Protein AF-A0A5Z2YL02-F1 (afdb_monomer_lite)

Secondary structure (DSSP, 8-state):
--PPPEEEEEE--TTSHHHHHHHHHHHHHHHHHT--EEEEE-S-GGGGGGGHHHHSBTEEEE-TT-HHHHHHHTT--S-EEE-

Foldseek 3Di:
DPDDAFEAEEAFAPVDPVSVVVVVVVVVCCVVVVHRYDYHYDNPLVVPLPCVQVVRTQEYEYAPVDPVVCVSCVPHPHHYHYD

InterPro domains:
  IPR054031 Xylose operon regulatory protein, N-terminal domain [PF22177] (7-83)

Radius of gyration: 12.86 Å; chains: 1; bounding box: 30×28×37 Å

Organism: Salmonella enteritidis (NCBI:txid149539)

Structure (mmCIF, N/CA/C/O backbone):
data_AF-A0A5Z2YL02-F1
#
_entry.id   AF-A0A5Z2YL02-F1
#
loop_
_atom_site.group_PDB
_atom_site.id
_atom_site.type_symbol
_atom_site.label_atom_id
_atom_site.label_alt_id
_atom_site.label_comp_id
_atom_site.label_asym_id
_atom_site.label_entity_id
_atom_site.label_seq_id
_atom_site.pdbx_PDB_ins_code
_atom_site.Cartn_x
_atom_site.Cartn_y
_atom_site.Cartn_z
_atom_site.occupancy
_atom_site.B_iso_or_equiv
_atom_site.auth_seq_id
_atom_site.auth_comp_id
_atom_site.auth_asym_id
_atom_site.auth_atom_id
_atom_site.pdbx_PDB_model_num
ATOM 1 N N . MET A 1 1 ? -12.426 -1.123 24.495 1.00 44.31 1 MET A N 1
ATOM 2 C CA . MET A 1 1 ? -11.305 -1.993 24.096 1.00 44.31 1 MET A CA 1
ATOM 3 C C . MET A 1 1 ? -10.875 -1.425 22.765 1.00 44.31 1 MET A C 1
ATOM 5 O O . MET A 1 1 ? -11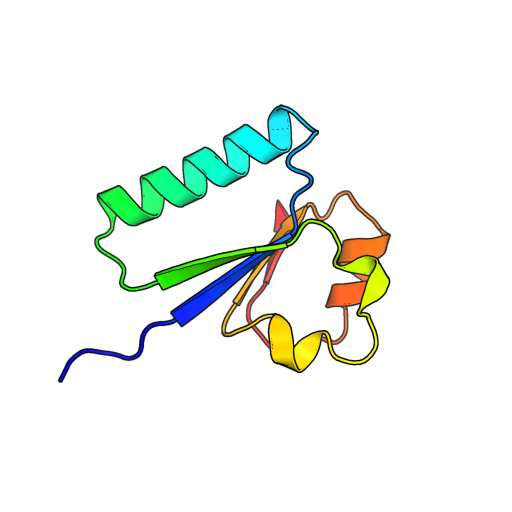.657 -1.538 21.841 1.00 44.31 1 MET A O 1
ATOM 9 N N . PHE A 1 2 ? -9.815 -0.611 22.736 1.00 51.16 2 PHE A N 1
ATOM 10 C CA . PHE A 1 2 ? -9.424 0.074 21.500 1.00 51.16 2 PHE A CA 1
ATOM 11 C C . PHE A 1 2 ? -8.900 -0.981 20.534 1.00 51.16 2 PHE A C 1
ATOM 13 O O . PHE A 1 2 ? -7.971 -1.722 20.869 1.00 51.16 2 PHE A O 1
ATOM 20 N N . ASP A 1 3 ? -9.652 -1.125 19.448 1.00 56.00 3 ASP A N 1
ATOM 21 C CA . ASP A 1 3 ? -9.527 -2.159 18.438 1.00 56.00 3 ASP A CA 1
ATOM 22 C C . ASP A 1 3 ? -8.174 -2.019 17.736 1.00 56.00 3 ASP A C 1
ATOM 24 O O . ASP A 1 3 ? -7.592 -0.941 17.649 1.00 56.00 3 ASP A O 1
ATOM 28 N N . LYS A 1 4 ? -7.605 -3.152 17.351 1.00 69.12 4 LYS A N 1
ATOM 29 C CA . LYS A 1 4 ? -6.210 -3.292 16.925 1.00 69.12 4 LYS A CA 1
ATOM 30 C C . LYS A 1 4 ? -5.866 -2.281 15.811 1.00 69.12 4 LYS A C 1
ATOM 32 O O . LYS A 1 4 ? -6.497 -2.313 14.760 1.00 69.12 4 LYS A O 1
ATOM 37 N N . ARG A 1 5 ? -4.853 -1.422 16.007 1.00 84.44 5 ARG A N 1
ATOM 38 C CA . ARG A 1 5 ? -4.348 -0.566 14.916 1.00 84.44 5 ARG A CA 1
ATOM 39 C C . ARG A 1 5 ? -3.815 -1.441 13.795 1.00 84.44 5 ARG A C 1
ATOM 41 O O . ARG A 1 5 ? -3.013 -2.339 14.060 1.00 84.44 5 ARG A O 1
ATOM 48 N N . HIS A 1 6 ? -4.256 -1.168 12.576 1.00 89.75 6 HIS A N 1
ATOM 49 C CA . HIS A 1 6 ? -3.796 -1.888 11.397 1.00 89.75 6 HIS A CA 1
ATOM 50 C C . HIS A 1 6 ? -2.636 -1.144 10.757 1.00 89.75 6 HIS A C 1
ATOM 52 O O . HIS A 1 6 ? -2.730 0.049 10.470 1.00 89.75 6 HIS A O 1
ATOM 58 N N . ARG A 1 7 ? -1.541 -1.858 10.524 1.00 91.56 7 ARG A N 1
ATOM 59 C CA . ARG A 1 7 ? -0.379 -1.321 9.831 1.00 91.56 7 ARG A CA 1
ATOM 60 C C . ARG A 1 7 ? -0.554 -1.506 8.330 1.00 91.56 7 ARG A C 1
ATOM 62 O O . ARG A 1 7 ? -0.524 -2.640 7.867 1.00 91.56 7 ARG A O 1
ATOM 69 N N . ILE A 1 8 ? -0.703 -0.421 7.579 1.00 92.50 8 ILE A N 1
ATOM 70 C CA . ILE A 1 8 ? -0.885 -0.483 6.123 1.00 92.50 8 ILE A CA 1
ATOM 71 C C . ILE A 1 8 ? 0.342 0.097 5.427 1.00 92.50 8 ILE A C 1
ATOM 73 O O . ILE A 1 8 ? 0.785 1.200 5.753 1.00 92.50 8 ILE A O 1
ATOM 77 N N . THR A 1 9 ? 0.881 -0.645 4.465 1.00 92.62 9 THR A N 1
ATOM 78 C CA . THR A 1 9 ? 2.061 -0.237 3.697 1.00 92.62 9 THR A CA 1
ATOM 79 C C . THR A 1 9 ? 1.659 0.238 2.305 1.00 92.62 9 THR A C 1
ATOM 81 O O . THR A 1 9 ? 0.914 -0.437 1.598 1.00 92.62 9 THR A O 1
ATOM 84 N N . LEU A 1 10 ? 2.165 1.402 1.914 1.00 92.56 10 LEU A N 1
ATOM 85 C CA . LEU A 1 10 ? 1.996 2.015 0.605 1.00 92.56 10 LEU A CA 1
ATOM 86 C C . LEU A 1 10 ? 3.286 1.831 -0.201 1.00 92.56 10 LEU A C 1
ATOM 88 O O . LEU A 1 10 ? 4.334 2.358 0.181 1.00 92.56 10 LEU A O 1
ATOM 92 N N . LEU A 1 11 ? 3.203 1.086 -1.304 1.00 91.12 11 LEU A N 1
ATOM 93 C CA . LEU A 1 11 ? 4.304 0.873 -2.246 1.00 91.12 11 LEU A CA 1
ATOM 94 C C . LEU A 1 11 ? 4.089 1.755 -3.472 1.00 91.12 11 LEU A C 1
ATOM 96 O O . LEU A 1 11 ? 3.523 1.329 -4.476 1.00 91.12 11 LEU A O 1
AT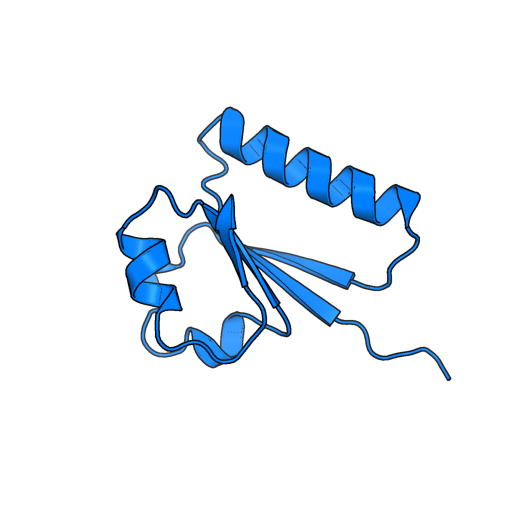OM 100 N N . PHE A 1 12 ? 4.511 3.008 -3.343 1.00 89.81 12 PHE A N 1
ATOM 101 C CA . PHE A 1 12 ? 4.383 4.036 -4.368 1.00 89.81 12 PHE A CA 1
ATOM 102 C C . PHE A 1 12 ? 5.675 4.838 -4.455 1.00 89.81 12 PHE A C 1
ATOM 104 O O . PHE A 1 12 ? 6.349 5.081 -3.454 1.00 89.81 12 PHE A O 1
ATOM 111 N N . ASN A 1 13 ? 6.012 5.296 -5.654 1.00 86.94 13 ASN A N 1
ATOM 112 C CA . ASN A 1 13 ? 7.185 6.119 -5.869 1.00 86.94 13 ASN A CA 1
ATOM 113 C C . ASN A 1 13 ? 6.828 7.593 -5.664 1.00 86.94 13 ASN A C 1
ATOM 115 O O . ASN A 1 13 ? 6.310 8.252 -6.566 1.00 86.94 13 ASN A O 1
ATOM 119 N N . ALA A 1 14 ? 7.188 8.157 -4.509 1.00 83.50 14 ALA A N 1
ATOM 120 C CA . ALA A 1 14 ? 6.886 9.551 -4.186 1.00 83.50 14 ALA A CA 1
ATOM 121 C C . ALA A 1 14 ? 7.548 10.575 -5.134 1.00 83.50 14 ALA A C 1
ATOM 123 O O . ALA A 1 14 ? 7.184 11.754 -5.120 1.00 83.50 14 ALA A O 1
ATOM 124 N N . ASN A 1 15 ? 8.465 10.164 -6.019 1.00 86.00 15 ASN A N 1
ATOM 125 C CA . ASN A 1 15 ? 8.996 11.031 -7.073 1.00 86.00 15 ASN A CA 1
ATOM 126 C C . ASN A 1 15 ? 8.016 11.211 -8.246 1.00 86.00 15 ASN A C 1
ATOM 128 O O . ASN A 1 15 ? 8.037 12.259 -8.902 1.00 86.00 15 ASN A O 1
ATOM 132 N N . LYS A 1 16 ? 7.109 10.257 -8.490 1.00 88.31 16 LYS A N 1
ATOM 133 C CA . LYS A 1 16 ? 6.072 10.363 -9.524 1.00 88.31 16 LYS A CA 1
ATOM 134 C C . LYS A 1 16 ? 4.905 11.219 -9.012 1.00 88.31 16 LYS A C 1
ATOM 136 O O . LYS A 1 16 ? 4.415 11.050 -7.901 1.00 88.31 16 LYS A O 1
ATOM 141 N N . ALA A 1 17 ? 4.453 12.178 -9.822 1.00 91.75 17 ALA A N 1
ATOM 142 C CA . ALA A 1 17 ? 3.361 13.075 -9.425 1.00 91.75 17 ALA A CA 1
ATOM 143 C C . ALA A 1 17 ? 2.023 12.346 -9.243 1.00 91.75 17 ALA A C 1
ATOM 145 O O . ALA A 1 17 ? 1.254 12.723 -8.366 1.00 91.75 17 ALA A O 1
ATOM 146 N N . TYR A 1 18 ? 1.776 11.318 -10.055 1.00 91.25 18 TYR A N 1
ATOM 147 C CA . TYR A 1 18 ? 0.578 10.487 -9.976 1.00 91.25 18 TYR A CA 1
ATOM 148 C C . TYR A 1 18 ? 0.518 9.714 -8.653 1.00 91.25 18 TYR A C 1
ATOM 150 O O . TYR A 1 18 ? -0.427 9.870 -7.889 1.00 91.25 18 TYR A O 1
ATOM 158 N N . ASP A 1 19 ? 1.584 8.994 -8.321 1.00 90.94 19 ASP A N 1
ATOM 159 C CA . ASP A 1 19 ? 1.745 8.248 -7.073 1.00 90.94 19 ASP A CA 1
ATOM 160 C C . ASP A 1 19 ? 1.512 9.116 -5.831 1.00 90.94 19 ASP A C 1
ATOM 162 O O . ASP A 1 19 ? 0.827 8.705 -4.897 1.00 90.94 19 ASP A O 1
ATOM 166 N N . ARG A 1 20 ? 2.012 10.361 -5.832 1.00 91.44 20 ARG A N 1
ATOM 167 C CA . ARG A 1 20 ? 1.741 11.303 -4.734 1.00 91.44 20 ARG A CA 1
ATOM 168 C C . ARG A 1 20 ? 0.252 11.613 -4.574 1.00 91.44 20 ARG A C 1
ATOM 170 O O . ARG A 1 20 ? -0.209 11.698 -3.443 1.00 91.44 20 ARG A O 1
ATOM 177 N N . GLN A 1 21 ? -0.500 11.740 -5.668 1.00 93.75 21 GLN A N 1
ATOM 178 C CA . GLN A 1 21 ? -1.952 11.962 -5.607 1.00 93.75 21 GLN A CA 1
ATOM 179 C C . GLN A 1 21 ? -2.693 10.737 -5.064 1.00 93.75 21 GLN A C 1
ATOM 181 O O . GLN A 1 21 ? -3.664 10.882 -4.325 1.00 93.75 21 GLN A O 1
ATOM 186 N N . VAL A 1 22 ? -2.225 9.528 -5.385 1.00 92.81 22 VAL A N 1
ATOM 187 C CA . VAL A 1 22 ? -2.783 8.292 -4.817 1.00 92.81 22 VAL A CA 1
ATOM 188 C C . VAL A 1 22 ? -2.565 8.260 -3.302 1.00 92.81 22 VAL A C 1
ATOM 190 O O . VAL A 1 22 ? -3.508 8.022 -2.547 1.00 92.81 22 VAL A O 1
ATOM 193 N N . VAL A 1 23 ? -1.350 8.578 -2.843 1.00 91.88 23 VAL A N 1
ATOM 194 C CA . VAL A 1 23 ? -1.026 8.684 -1.410 1.00 91.88 23 VAL A CA 1
ATOM 195 C C . VAL A 1 23 ? -1.877 9.756 -0.716 1.00 91.88 23 VAL A C 1
ATOM 197 O O . VAL A 1 23 ? -2.387 9.514 0.379 1.00 91.88 23 VAL A O 1
ATOM 200 N N . GLU A 1 24 ? -2.079 10.917 -1.346 1.00 93.62 24 GLU A N 1
ATOM 201 C CA . GLU A 1 24 ? -2.975 11.968 -0.840 1.00 93.62 24 GLU A CA 1
ATOM 202 C C . GLU A 1 24 ? -4.409 11.449 -0.667 1.00 93.62 24 GLU A C 1
ATOM 204 O O . GLU A 1 24 ? -4.986 11.620 0.407 1.00 93.62 24 GLU A O 1
ATOM 209 N N . GLY A 1 25 ? -4.951 10.735 -1.658 1.00 93.94 25 GLY A N 1
ATOM 210 C CA . GLY A 1 25 ? -6.291 10.145 -1.586 1.00 93.94 25 GLY A CA 1
ATOM 211 C C . GLY A 1 25 ? -6.448 9.116 -0.459 1.00 93.94 25 GLY A C 1
ATOM 212 O O . GLY A 1 25 ? -7.472 9.094 0.228 1.00 93.94 25 GLY A O 1
ATOM 213 N N . VAL A 1 26 ? -5.419 8.303 -0.196 1.00 92.81 26 VAL A N 1
ATOM 214 C CA . VAL A 1 26 ? -5.402 7.409 0.978 1.00 92.81 26 VAL A CA 1
ATOM 215 C C . VAL A 1 26 ? -5.432 8.225 2.278 1.00 92.81 26 VAL A C 1
ATOM 217 O O . VAL A 1 26 ? -6.170 7.891 3.208 1.00 92.81 26 VAL A O 1
ATOM 220 N N . GLY A 1 27 ? -4.682 9.329 2.339 1.00 90.81 27 GLY A N 1
ATOM 221 C CA . GLY A 1 27 ? -4.705 10.266 3.464 1.00 90.81 27 GLY A CA 1
ATOM 222 C C . GLY A 1 27 ? -6.078 10.911 3.690 1.00 90.81 27 GLY A C 1
ATOM 223 O O . GLY A 1 27 ? -6.533 11.007 4.832 1.00 90.81 27 GLY A O 1
ATOM 224 N N . GLU A 1 28 ? -6.767 11.311 2.621 1.00 93.31 28 GLU A N 1
ATOM 225 C CA . GLU A 1 28 ? -8.136 11.840 2.680 1.00 93.31 28 GLU A CA 1
ATOM 226 C C . GLU A 1 28 ? -9.122 10.800 3.225 1.00 93.31 28 GLU A C 1
ATOM 228 O O . GLU A 1 28 ? -9.937 11.113 4.099 1.00 93.31 28 GLU A O 1
ATOM 233 N N . TYR A 1 29 ? -9.013 9.544 2.778 1.00 92.25 29 TYR A N 1
ATOM 234 C CA . TYR A 1 29 ? -9.839 8.450 3.287 1.00 92.25 29 TYR A CA 1
ATOM 235 C C . TYR A 1 29 ? -9.659 8.245 4.797 1.00 92.25 29 TYR A C 1
ATOM 237 O O . TYR A 1 29 ? -10.640 8.050 5.519 1.00 92.25 29 TYR A O 1
ATOM 245 N N . LEU A 1 30 ? -8.430 8.325 5.310 1.00 89.31 30 LEU A N 1
ATOM 246 C CA . LEU A 1 30 ? -8.161 8.183 6.745 1.00 89.31 30 LEU A CA 1
ATOM 247 C C . LEU A 1 30 ? -8.767 9.318 7.563 1.00 89.31 30 LEU A C 1
ATOM 249 O O . LEU A 1 30 ? -9.375 9.069 8.605 1.00 89.31 30 LEU A O 1
ATOM 253 N N . GLN A 1 31 ? -8.662 10.552 7.068 1.00 86.19 31 GLN A N 1
ATOM 254 C CA . GLN A 1 31 ? -9.279 11.707 7.718 1.00 86.19 31 GLN A CA 1
ATOM 255 C C . GLN A 1 31 ? -10.808 11.591 7.757 1.00 86.19 31 GLN A C 1
ATOM 257 O O . GLN A 1 31 ? -11.421 11.924 8.771 1.00 86.19 31 GLN A O 1
ATOM 262 N N . ALA A 1 32 ? -11.425 11.098 6.679 1.00 89.81 32 ALA A N 1
ATOM 263 C CA . ALA A 1 32 ? -12.876 10.967 6.575 1.00 89.81 32 ALA A CA 1
ATOM 264 C C . ALA A 1 32 ? -13.444 9.771 7.358 1.00 89.81 32 ALA A C 1
ATOM 266 O O . ALA A 1 32 ? -14.517 9.875 7.951 1.00 89.81 32 ALA A O 1
ATOM 267 N N . SER A 1 33 ? -12.746 8.633 7.355 1.00 86.75 33 SER A N 1
ATOM 268 C CA . SER A 1 33 ? -13.237 7.378 7.942 1.00 86.75 33 SER A CA 1
ATOM 269 C C . SER A 1 33 ? -13.011 7.261 9.451 1.00 86.75 33 SER A C 1
ATOM 271 O O . SER A 1 33 ? -13.609 6.386 10.073 1.00 86.75 33 SER A O 1
ATOM 273 N N . GLN A 1 34 ? -12.160 8.113 10.041 1.00 79.38 34 GLN A N 1
ATOM 274 C CA . GLN A 1 34 ? -11.686 7.984 11.429 1.00 79.38 34 GLN A CA 1
ATOM 275 C C . GLN A 1 34 ? -11.104 6.589 11.740 1.00 79.38 34 GLN A C 1
ATOM 277 O O . GLN A 1 34 ? -11.156 6.128 12.880 1.00 79.38 34 GLN A O 1
ATOM 282 N N . SER A 1 35 ? -10.556 5.914 10.724 1.00 80.06 35 SER A N 1
ATOM 283 C CA . SER A 1 35 ? -9.956 4.586 10.870 1.00 80.06 35 SER A CA 1
ATOM 284 C C . SER A 1 35 ? -8.626 4.668 11.619 1.00 80.06 35 SER A C 1
ATOM 286 O O . SER A 1 35 ? -7.792 5.528 11.338 1.00 80.06 35 SER A O 1
ATOM 288 N N . GLU A 1 36 ? -8.392 3.741 12.546 1.00 84.31 36 GLU A N 1
ATOM 289 C CA . GLU A 1 36 ? -7.142 3.649 13.310 1.00 84.31 36 GLU A CA 1
ATOM 290 C C . GLU A 1 36 ? -6.081 2.849 12.531 1.00 84.31 36 GLU A C 1
ATOM 292 O O . GLU A 1 36 ? -5.753 1.714 12.885 1.00 84.31 36 GLU A O 1
ATOM 297 N N . TRP A 1 37 ? -5.576 3.410 11.426 1.00 90.81 37 TRP A N 1
ATOM 298 C CA . TRP A 1 37 ? -4.493 2.802 10.639 1.00 90.81 37 TRP A CA 1
ATOM 299 C C . TRP A 1 37 ? -3.178 3.558 10.826 1.00 90.81 37 TRP A C 1
ATOM 301 O O . TRP A 1 37 ? -3.135 4.785 10.737 1.00 90.81 37 TRP A O 1
ATOM 311 N N . ASP A 1 38 ? -2.095 2.812 11.030 1.00 89.81 38 ASP A N 1
ATOM 312 C CA . ASP A 1 38 ? -0.735 3.338 10.973 1.00 89.81 38 ASP A CA 1
ATOM 313 C C . ASP A 1 38 ? -0.217 3.139 9.536 1.00 89.81 38 ASP A C 1
ATOM 315 O O . ASP A 1 38 ? -0.006 2.005 9.096 1.00 89.81 38 ASP A O 1
ATOM 319 N N . ILE A 1 39 ? -0.054 4.237 8.788 1.00 89.38 39 ILE A N 1
ATOM 320 C CA . ILE A 1 39 ? 0.375 4.211 7.381 1.00 89.38 39 ILE A CA 1
ATOM 321 C C . ILE A 1 39 ? 1.887 4.341 7.262 1.00 89.38 39 ILE A C 1
ATOM 323 O O . ILE A 1 39 ? 2.492 5.243 7.842 1.00 89.38 39 ILE A O 1
ATOM 327 N N . PHE A 1 40 ? 2.474 3.478 6.440 1.00 88.69 40 PHE A N 1
ATOM 328 C CA . PHE A 1 40 ? 3.889 3.484 6.097 1.00 88.69 40 PHE A CA 1
ATOM 329 C C . PHE A 1 40 ? 4.034 3.662 4.591 1.00 88.69 40 PHE A C 1
ATOM 331 O O . PHE A 1 40 ? 3.363 2.977 3.829 1.00 88.69 40 PHE A O 1
ATOM 338 N N . ILE A 1 41 ? 4.900 4.576 4.164 1.00 86.38 41 ILE A N 1
ATOM 339 C CA . ILE A 1 41 ? 5.252 4.765 2.754 1.00 86.38 41 ILE A CA 1
ATOM 340 C C . ILE A 1 41 ? 6.679 4.277 2.608 1.00 86.38 41 ILE A C 1
ATOM 342 O O . ILE A 1 41 ? 7.565 4.831 3.257 1.00 86.38 41 ILE A O 1
ATOM 346 N N . GLU A 1 42 ? 6.887 3.258 1.780 1.00 76.38 42 GLU A N 1
ATOM 347 C CA . GLU A 1 42 ? 8.221 2.705 1.590 1.00 76.38 42 GLU A CA 1
ATOM 348 C C . GLU A 1 42 ? 8.721 2.952 0.175 1.00 76.38 42 GLU A C 1
ATOM 350 O O . GLU A 1 42 ? 8.155 2.469 -0.804 1.00 76.38 42 GLU A O 1
ATOM 355 N N . GLU A 1 43 ? 9.816 3.701 0.082 1.00 67.75 43 GLU A N 1
ATOM 356 C CA . GLU A 1 43 ? 10.400 4.111 -1.195 1.00 67.75 43 GLU A CA 1
ATOM 357 C C . GLU A 1 43 ? 11.496 3.150 -1.688 1.00 67.75 43 GLU A C 1
ATOM 359 O O . GLU A 1 43 ? 11.829 3.166 -2.870 1.00 67.75 43 GLU A O 1
ATOM 364 N N . ASP A 1 44 ? 12.046 2.297 -0.812 1.00 72.06 44 ASP A N 1
ATOM 365 C CA . ASP A 1 44 ? 13.196 1.428 -1.120 1.00 72.06 44 ASP A CA 1
ATOM 366 C C . ASP A 1 44 ? 12.926 -0.053 -0.799 1.00 72.06 44 ASP A C 1
ATOM 368 O O . ASP A 1 44 ? 13.684 -0.758 -0.127 1.00 72.06 44 ASP A O 1
ATOM 372 N N . PHE A 1 45 ? 11.787 -0.542 -1.289 1.00 68.50 45 PHE A N 1
ATOM 373 C CA . PHE A 1 45 ? 11.329 -1.918 -1.080 1.00 68.50 45 PHE A CA 1
ATOM 374 C C . PHE A 1 45 ? 12.209 -2.970 -1.778 1.00 68.50 45 PHE A C 1
ATOM 376 O O . PHE A 1 45 ? 12.283 -4.120 -1.343 1.00 68.50 45 PHE A O 1
ATOM 383 N N . ARG A 1 46 ? 12.937 -2.569 -2.827 1.00 68.00 46 ARG A N 1
ATOM 384 C CA . ARG A 1 46 ? 13.825 -3.442 -3.614 1.00 68.00 46 ARG A CA 1
ATOM 385 C C . ARG A 1 46 ? 15.101 -3.826 -2.860 1.00 68.00 46 ARG A C 1
ATOM 387 O O . ARG A 1 46 ? 15.644 -4.902 -3.088 1.00 68.00 46 ARG A O 1
ATOM 394 N N . ALA A 1 47 ? 15.569 -2.989 -1.932 1.00 65.12 47 ALA A N 1
ATOM 395 C CA . ALA A 1 47 ? 16.780 -3.259 -1.158 1.00 65.12 47 ALA A CA 1
ATOM 396 C C . ALA A 1 47 ? 16.582 -4.299 -0.035 1.00 65.12 47 ALA A C 1
ATOM 398 O O . ALA A 1 47 ? 17.562 -4.746 0.564 1.00 65.12 47 ALA A O 1
ATOM 399 N N . ARG A 1 48 ? 15.333 -4.677 0.289 1.00 63.66 48 ARG A N 1
ATOM 400 C CA . ARG A 1 48 ? 15.000 -5.490 1.477 1.00 63.66 48 ARG A CA 1
ATOM 401 C C . ARG A 1 48 ? 14.040 -6.654 1.203 1.00 63.66 48 ARG A C 1
ATOM 403 O O . ARG A 1 48 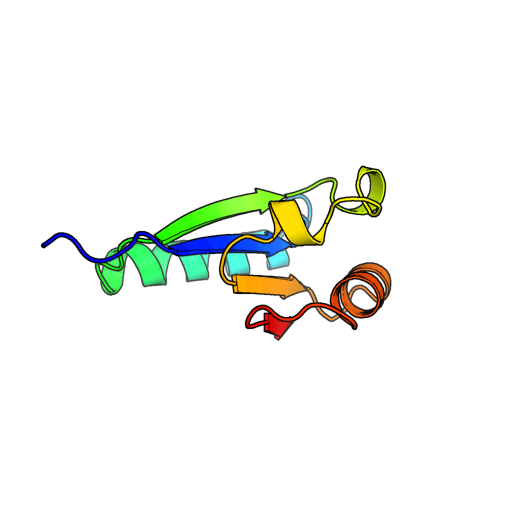? 13.251 -7.018 2.075 1.00 63.66 48 ARG A O 1
ATOM 410 N N . ILE A 1 49 ? 14.146 -7.261 0.021 1.00 64.81 49 ILE A N 1
ATOM 411 C CA . ILE A 1 49 ? 13.280 -8.366 -0.433 1.00 64.81 49 ILE A CA 1
ATOM 412 C C . ILE A 1 49 ? 13.244 -9.532 0.572 1.00 64.81 49 ILE A C 1
ATOM 414 O O . ILE A 1 49 ? 12.169 -10.059 0.850 1.00 64.81 49 ILE A O 1
ATOM 418 N N . ASP A 1 50 ? 14.381 -9.885 1.181 1.00 63.38 50 ASP A N 1
ATOM 419 C CA . ASP A 1 50 ? 14.502 -11.081 2.032 1.00 63.38 50 ASP A CA 1
ATOM 420 C C . AS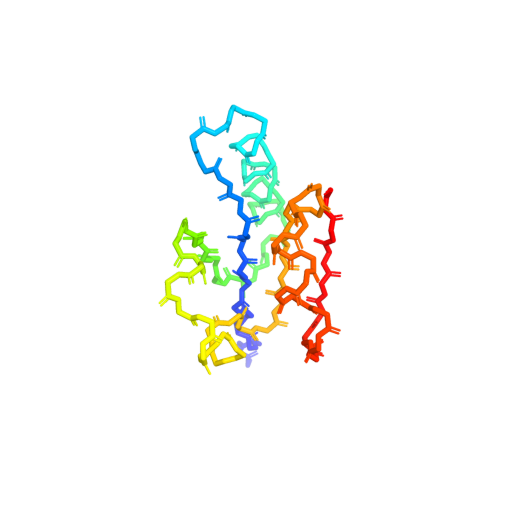P A 1 50 ? 13.580 -11.086 3.271 1.00 63.38 50 ASP A C 1
ATOM 422 O O . ASP A 1 50 ? 13.193 -12.156 3.738 1.00 63.38 50 ASP A O 1
ATOM 426 N N . ASN A 1 51 ? 13.162 -9.914 3.775 1.00 66.88 51 ASN A N 1
ATOM 427 C CA . ASN A 1 51 ? 12.296 -9.794 4.962 1.00 66.88 51 ASN A CA 1
ATOM 428 C C . ASN A 1 51 ? 10.983 -9.057 4.682 1.00 66.88 51 ASN A C 1
ATOM 430 O O . ASN A 1 51 ? 10.348 -8.538 5.604 1.00 66.88 51 ASN A O 1
ATOM 434 N N . ILE A 1 52 ? 10.554 -8.993 3.422 1.00 72.81 52 ILE A N 1
ATOM 435 C CA . ILE A 1 52 ? 9.421 -8.145 3.063 1.00 72.81 52 ILE A CA 1
ATOM 436 C C . ILE A 1 52 ? 8.147 -8.467 3.849 1.00 72.81 52 ILE A C 1
ATOM 438 O O . ILE A 1 52 ? 7.496 -7.563 4.367 1.00 72.81 52 ILE A O 1
ATOM 442 N N . LYS A 1 53 ? 7.850 -9.755 4.049 1.00 69.94 53 LYS A N 1
ATOM 443 C CA . LYS A 1 53 ? 6.647 -10.214 4.759 1.00 69.94 53 LYS A CA 1
ATOM 444 C C . LYS A 1 53 ? 6.540 -9.679 6.191 1.00 69.94 53 LYS A C 1
ATOM 446 O O . LYS A 1 53 ? 5.437 -9.448 6.668 1.00 69.94 53 LYS A O 1
ATOM 451 N N . GLU A 1 54 ? 7.664 -9.450 6.869 1.00 70.12 54 GLU A N 1
ATOM 452 C CA . GLU A 1 54 ? 7.680 -8.892 8.230 1.00 70.12 54 GLU A CA 1
ATOM 453 C C . GLU A 1 54 ? 7.429 -7.374 8.245 1.00 70.12 54 GLU A C 1
ATOM 455 O O . GLU A 1 54 ? 7.014 -6.803 9.258 1.00 70.12 54 GLU A O 1
ATOM 460 N N . TRP A 1 55 ? 7.688 -6.700 7.123 1.00 74.31 55 TRP A N 1
ATOM 461 C CA . TRP A 1 55 ? 7.553 -5.254 6.990 1.00 74.31 55 TRP A CA 1
ATOM 462 C C . TRP A 1 55 ? 6.203 -4.824 6.392 1.00 74.31 55 TRP A C 1
ATOM 464 O O . TRP A 1 55 ? 5.718 -3.775 6.805 1.00 74.31 55 TRP A O 1
ATOM 474 N N . LEU A 1 56 ? 5.556 -5.622 5.533 1.00 81.50 56 LEU A N 1
ATOM 475 C CA . LEU A 1 56 ? 4.304 -5.236 4.850 1.00 81.50 56 LEU A CA 1
ATOM 476 C C . LEU A 1 56 ? 3.141 -4.893 5.797 1.00 81.50 56 LEU A C 1
ATOM 478 O O . LEU A 1 56 ? 2.237 -4.153 5.412 1.00 81.50 56 LEU A O 1
ATOM 482 N N . GLY A 1 57 ? 3.183 -5.360 7.046 1.00 86.94 57 GLY A N 1
ATOM 483 C CA . GLY A 1 57 ? 2.159 -5.060 8.042 1.00 86.94 57 GLY A CA 1
ATOM 484 C C . GLY A 1 57 ? 0.927 -5.946 7.896 1.00 86.94 57 GLY A C 1
ATOM 485 O O . GLY A 1 57 ? 1.051 -7.139 7.647 1.00 86.94 57 GLY A O 1
ATOM 486 N N . ASP A 1 58 ? -0.252 -5.367 8.103 1.00 91.44 58 ASP A N 1
ATOM 487 C CA . ASP A 1 58 ? -1.549 -6.041 8.028 1.00 91.44 58 ASP A CA 1
ATOM 488 C C . ASP A 1 58 ? -2.221 -5.895 6.648 1.00 91.44 58 ASP A C 1
ATOM 490 O O . ASP A 1 58 ? -3.234 -6.546 6.404 1.00 91.44 58 ASP A O 1
ATOM 494 N N . GLY A 1 59 ? -1.692 -5.053 5.753 1.00 92.44 59 GLY A N 1
ATOM 495 C CA . GLY A 1 59 ? -2.232 -4.846 4.408 1.00 92.44 59 GLY A CA 1
ATOM 496 C C . GLY A 1 59 ? -1.370 -3.923 3.547 1.00 92.44 59 GLY A C 1
ATOM 497 O O . GLY A 1 59 ? -0.555 -3.156 4.062 1.00 92.44 59 GLY A O 1
ATOM 498 N N . VAL A 1 60 ? -1.553 -4.003 2.229 1.00 93.44 60 VAL A N 1
ATOM 499 C CA . VAL A 1 60 ? -0.713 -3.309 1.244 1.00 93.44 60 VAL A CA 1
ATOM 500 C C . VAL A 1 60 ? -1.572 -2.614 0.191 1.00 93.44 60 VAL A C 1
ATOM 502 O O . VAL A 1 60 ? -2.523 -3.201 -0.323 1.00 93.44 60 VAL A O 1
ATOM 505 N N . ILE A 1 61 ? -1.213 -1.381 -0.163 1.00 93.81 61 ILE A N 1
ATOM 506 C CA . ILE A 1 61 ? -1.703 -0.703 -1.369 1.00 93.81 61 ILE A CA 1
ATOM 507 C C . ILE A 1 61 ? -0.487 -0.388 -2.233 1.00 93.81 61 ILE A C 1
ATOM 509 O O . ILE A 1 61 ? 0.488 0.169 -1.727 1.00 93.81 61 ILE A O 1
ATOM 513 N N . ALA A 1 62 ? -0.511 -0.772 -3.504 1.00 92.94 62 ALA A N 1
ATOM 514 C CA . ALA A 1 62 ? 0.693 -0.760 -4.325 1.00 92.94 62 ALA A CA 1
ATOM 515 C C . ALA A 1 62 ? 0.429 -0.376 -5.784 1.00 92.94 62 ALA A C 1
ATOM 517 O O . ALA A 1 62 ? -0.630 -0.704 -6.319 1.00 92.94 62 ALA A O 1
ATOM 518 N N . ASP A 1 63 ? 1.415 0.273 -6.408 1.00 91.62 63 ASP A N 1
ATOM 519 C CA . ASP A 1 63 ? 1.494 0.499 -7.859 1.00 91.62 63 ASP A CA 1
ATOM 520 C C . ASP A 1 63 ? 1.695 -0.854 -8.568 1.00 91.62 63 ASP A C 1
ATOM 522 O O . ASP A 1 63 ? 2.790 -1.419 -8.530 1.00 91.62 63 ASP A O 1
ATOM 526 N N . TYR A 1 64 ? 0.630 -1.412 -9.156 1.00 91.62 64 TYR A N 1
ATOM 527 C CA . TYR A 1 64 ? 0.694 -2.719 -9.827 1.00 91.62 64 TYR A CA 1
ATOM 528 C C . TYR A 1 64 ? 1.141 -2.623 -11.293 1.00 91.62 64 TYR A C 1
ATOM 530 O O . TYR A 1 64 ? 1.290 -3.661 -11.941 1.00 91.62 64 TYR A O 1
ATOM 538 N N . ASP A 1 65 ? 1.400 -1.410 -11.797 1.00 90.06 65 ASP A N 1
ATOM 539 C CA . ASP A 1 65 ? 2.067 -1.202 -13.085 1.00 90.06 65 ASP A CA 1
ATOM 540 C C . ASP A 1 65 ? 3.589 -1.455 -12.990 1.00 90.06 65 ASP A C 1
ATOM 542 O O . ASP A 1 65 ? 4.261 -1.592 -14.016 1.00 90.06 65 ASP A O 1
ATOM 546 N N . ASP A 1 66 ? 4.159 -1.520 -11.777 1.00 88.00 66 ASP A N 1
ATOM 547 C CA . ASP A 1 66 ? 5.552 -1.921 -11.546 1.00 88.00 66 ASP A CA 1
ATOM 548 C C . ASP A 1 66 ? 5.651 -3.453 -11.408 1.00 88.00 66 ASP A C 1
ATOM 550 O O . ASP A 1 66 ? 5.282 -4.040 -10.386 1.00 88.00 66 ASP A O 1
ATOM 554 N N . ASP A 1 67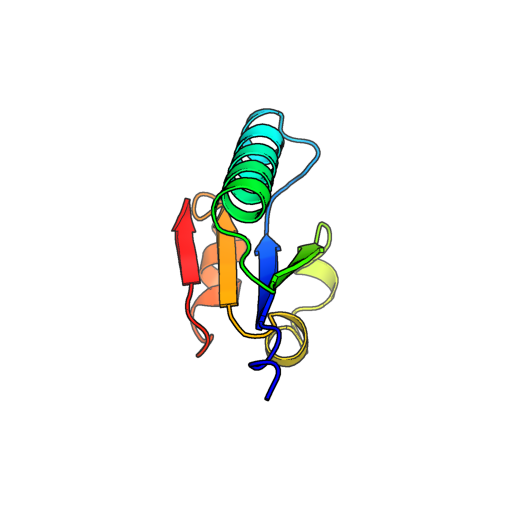 ? 6.190 -4.110 -12.441 1.00 89.56 67 ASP A N 1
ATOM 555 C CA . ASP A 1 67 ? 6.404 -5.565 -12.469 1.00 89.56 67 ASP A CA 1
ATOM 556 C C . ASP A 1 67 ? 7.218 -6.068 -11.261 1.00 89.56 67 ASP A C 1
ATOM 558 O O . ASP A 1 67 ? 6.971 -7.177 -10.775 1.00 89.56 67 ASP A O 1
ATOM 562 N N . ASP A 1 68 ? 8.157 -5.264 -10.736 1.00 86.94 68 ASP A N 1
ATOM 563 C CA . ASP A 1 68 ? 8.937 -5.648 -9.557 1.00 86.94 68 ASP A CA 1
ATOM 564 C C . ASP A 1 68 ? 8.035 -5.721 -8.321 1.00 86.94 68 ASP A C 1
ATOM 566 O O . ASP A 1 68 ? 8.171 -6.646 -7.523 1.00 86.94 68 ASP A O 1
ATOM 570 N N . ILE A 1 69 ? 7.098 -4.778 -8.164 1.00 88.31 69 ILE A N 1
ATOM 571 C CA . ILE A 1 69 ? 6.108 -4.783 -7.077 1.00 88.31 69 ILE A CA 1
ATOM 572 C C . ILE A 1 69 ? 5.179 -5.988 -7.225 1.00 88.31 69 ILE A C 1
ATOM 574 O O . ILE A 1 69 ? 4.960 -6.717 -6.255 1.00 88.31 69 ILE A O 1
ATOM 578 N N . ALA A 1 70 ? 4.662 -6.234 -8.429 1.00 89.88 70 ALA A N 1
ATOM 579 C CA . ALA A 1 70 ? 3.758 -7.350 -8.681 1.00 89.88 70 ALA A CA 1
ATOM 580 C C . ALA A 1 70 ? 4.424 -8.701 -8.368 1.00 89.88 70 ALA A C 1
ATOM 582 O O . ALA A 1 70 ? 3.822 -9.566 -7.728 1.00 89.88 70 ALA A O 1
ATOM 583 N N . GLN A 1 71 ? 5.688 -8.870 -8.769 1.00 89.00 71 GLN A N 1
ATOM 584 C CA . GLN A 1 71 ? 6.457 -10.080 -8.492 1.00 89.00 71 GLN A CA 1
ATOM 585 C C . GLN A 1 71 ? 6.782 -10.225 -7.002 1.00 89.00 71 GLN A C 1
ATOM 587 O O . GLN A 1 71 ? 6.687 -11.317 -6.443 1.00 89.00 71 GLN A O 1
ATOM 592 N N . LEU A 1 72 ? 7.129 -9.120 -6.349 1.00 85.50 72 LEU A N 1
ATOM 593 C CA . LEU A 1 72 ? 7.449 -9.057 -4.929 1.00 85.50 72 LEU A CA 1
ATOM 594 C C . LEU A 1 72 ? 6.250 -9.403 -4.030 1.00 85.50 72 LEU A C 1
ATOM 596 O O . LEU A 1 72 ? 6.419 -9.990 -2.960 1.00 85.50 72 LEU A O 1
ATOM 600 N N . LEU A 1 73 ? 5.041 -9.063 -4.476 1.00 88.75 73 LEU A N 1
ATOM 601 C CA . LEU A 1 73 ? 3.790 -9.300 -3.759 1.00 88.75 73 LEU A CA 1
ATOM 602 C C . LEU A 1 73 ? 3.100 -10.629 -4.111 1.00 88.75 73 LEU A C 1
ATOM 604 O O . LEU A 1 73 ? 2.117 -10.985 -3.464 1.00 88.75 73 LEU A O 1
ATOM 608 N N . ALA A 1 74 ? 3.609 -11.384 -5.089 1.00 88.88 74 ALA A N 1
ATOM 609 C CA . ALA A 1 74 ? 2.950 -12.583 -5.615 1.00 88.88 74 ALA A CA 1
ATOM 610 C C . ALA A 1 74 ? 2.673 -13.674 -4.560 1.00 88.88 74 ALA A C 1
ATOM 612 O O . ALA A 1 74 ? 1.648 -14.348 -4.634 1.00 88.88 74 ALA A O 1
ATOM 613 N N . ASP A 1 75 ? 3.561 -13.822 -3.571 1.00 85.44 75 ASP A N 1
ATOM 614 C CA . ASP A 1 75 ? 3.488 -14.856 -2.525 1.00 85.44 75 ASP A CA 1
ATOM 615 C C . ASP A 1 75 ? 3.196 -14.274 -1.130 1.00 85.44 75 ASP A C 1
ATOM 617 O O . ASP A 1 75 ? 3.624 -14.818 -0.104 1.00 85.44 75 ASP A O 1
ATOM 621 N N . VAL A 1 76 ? 2.524 -13.126 -1.066 1.00 88.06 76 VAL A N 1
ATOM 622 C CA . VAL A 1 76 ? 2.191 -12.437 0.185 1.00 88.06 76 VAL A CA 1
ATOM 623 C C . VAL A 1 76 ? 0.774 -12.793 0.644 1.00 88.06 76 VAL A C 1
ATOM 625 O O . VAL A 1 76 ? -0.172 -12.759 -0.133 1.00 88.06 76 VAL A O 1
ATOM 628 N N . ASP A 1 77 ? 0.625 -13.099 1.936 1.00 88.31 77 ASP A N 1
ATOM 629 C CA . ASP A 1 77 ? -0.644 -13.564 2.522 1.00 88.31 77 ASP A CA 1
ATOM 630 C C . ASP A 1 77 ? -1.561 -12.432 3.024 1.00 88.31 77 ASP A C 1
ATOM 632 O O . ASP A 1 77 ? -2.726 -12.669 3.355 1.00 88.31 77 ASP A O 1
ATOM 636 N N . VAL A 1 78 ? -1.046 -11.203 3.137 1.00 90.94 78 VAL A N 1
ATOM 637 C CA . VAL A 1 78 ? -1.835 -10.054 3.606 1.00 90.94 78 VAL A CA 1
ATOM 638 C C . VAL A 1 78 ? -2.704 -9.484 2.480 1.00 90.94 78 VAL A C 1
ATOM 640 O O . VAL A 1 78 ? -2.341 -9.625 1.316 1.00 90.94 78 VAL A O 1
ATOM 643 N N . PRO A 1 79 ? -3.839 -8.826 2.780 1.00 94.31 79 PRO A N 1
ATOM 644 C CA . PRO A 1 79 ? -4.669 -8.183 1.766 1.00 94.31 79 PRO A CA 1
ATOM 645 C C . PRO A 1 79 ? -3.893 -7.144 0.952 1.00 94.31 79 PRO A C 1
ATOM 647 O O . PRO A 1 79 ? -3.197 -6.297 1.518 1.00 94.31 79 PRO A O 1
ATOM 650 N N . ILE A 1 80 ? -4.067 -7.186 -0.369 1.00 93.69 80 ILE A N 1
ATOM 651 C CA . ILE A 1 80 ? -3.389 -6.302 -1.320 1.00 93.69 80 ILE A CA 1
ATOM 652 C C . ILE A 1 80 ? -4.427 -5.614 -2.197 1.00 93.69 80 ILE A C 1
ATOM 654 O O . ILE A 1 80 ? -5.321 -6.265 -2.739 1.00 93.69 80 ILE A O 1
ATOM 658 N N . VAL A 1 81 ? -4.290 -4.300 -2.350 1.00 95.19 81 VAL A N 1
ATOM 659 C CA . VAL A 1 81 ? -5.037 -3.504 -3.325 1.00 95.19 81 VAL A CA 1
ATOM 660 C C . VAL A 1 81 ? -4.042 -2.911 -4.316 1.00 95.19 81 VAL A C 1
ATOM 662 O O . VAL A 1 81 ? -3.247 -2.046 -3.957 1.00 95.19 81 VAL A O 1
ATOM 665 N N . GLY A 1 82 ? -4.075 -3.397 -5.555 1.00 93.31 82 GLY A N 1
ATOM 666 C CA . GLY A 1 82 ? -3.333 -2.796 -6.662 1.00 93.31 82 GLY A CA 1
ATOM 667 C C . GLY A 1 82 ? -4.072 -1.579 -7.211 1.00 93.31 82 GLY A C 1
ATOM 668 O O . GLY A 1 82 ? -5.298 -1.633 -7.366 1.00 93.31 82 GLY A O 1
ATOM 669 N N . VAL A 1 83 ? -3.329 -0.504 -7.467 1.00 91.06 83 VAL A N 1
ATOM 670 C CA . VAL A 1 83 ? -3.784 0.671 -8.228 1.00 91.06 83 VAL A CA 1
ATOM 671 C C . VAL A 1 83 ? -3.283 0.559 -9.656 1.00 91.06 83 VAL A C 1
ATOM 673 O O . VAL A 1 83 ? -2.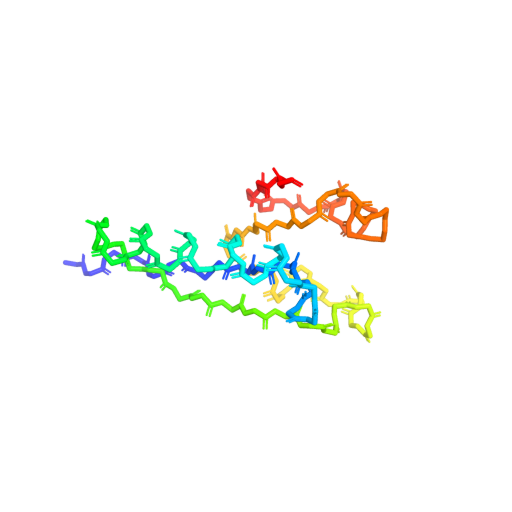130 0.094 -9.812 1.00 91.06 83 VAL A O 1
#

Sequence (83 aa):
MFDKRHRITLLFNANKAYDRQVVEGVGEYLQASQSEWDIFIEEDFRARIDNIKEWLGDGVIADYDDDDIAQLLADVDVPIVGV

pLDDT: mean 84.53, std 10.95, range [44.31, 95.19]